Protein AF-A0A843GRY8-F1 (afdb_monomer_lite)

Structure (mmCIF, N/CA/C/O backbone):
data_AF-A0A843GRY8-F1
#
_entry.id   AF-A0A843GRY8-F1
#
loop_
_atom_site.group_PDB
_atom_site.id
_atom_site.type_symbol
_atom_site.label_atom_id
_atom_site.label_alt_id
_atom_site.label_comp_id
_atom_site.label_asym_id
_atom_site.label_entity_id
_atom_site.label_seq_id
_atom_site.pdbx_PDB_ins_code
_atom_site.Cartn_x
_atom_site.Cartn_y
_atom_site.Cartn_z
_atom_site.occupancy
_atom_site.B_iso_or_equiv
_atom_site.auth_seq_id
_atom_site.auth_comp_id
_atom_site.auth_asym_id
_atom_site.auth_atom_id
_atom_site.pdbx_PDB_model_num
ATOM 1 N N . MET A 1 1 ? -7.637 -8.722 -16.854 1.00 56.75 1 MET A N 1
ATOM 2 C CA . MET A 1 1 ? -6.335 -8.047 -16.653 1.00 56.75 1 MET A CA 1
ATOM 3 C C . MET A 1 1 ? -6.270 -7.597 -15.204 1.00 56.75 1 MET A C 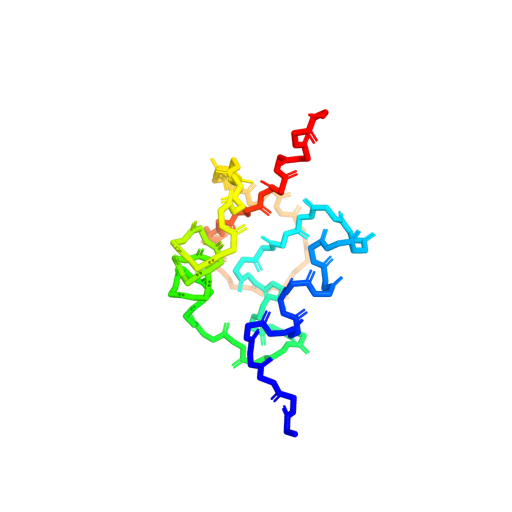1
ATOM 5 O O . MET A 1 1 ? -7.167 -6.880 -14.776 1.00 56.75 1 MET A O 1
ATOM 9 N N . ILE A 1 2 ? -5.293 -8.066 -14.431 1.00 74.25 2 ILE A N 1
ATOM 10 C CA . ILE A 1 2 ? -5.138 -7.651 -13.031 1.00 74.25 2 ILE A CA 1
ATOM 11 C C . ILE A 1 2 ? -4.558 -6.231 -13.031 1.00 74.25 2 ILE A C 1
ATOM 13 O O . ILE A 1 2 ? -3.514 -5.991 -13.630 1.00 74.25 2 ILE A O 1
ATOM 17 N N . THR A 1 3 ? -5.255 -5.276 -12.415 1.00 90.19 3 THR A N 1
ATOM 18 C CA . THR A 1 3 ? -4.797 -3.880 -12.339 1.00 90.19 3 THR A CA 1
ATOM 19 C C . THR A 1 3 ? -4.007 -3.648 -11.055 1.00 90.19 3 THR A C 1
ATOM 21 O O . THR A 1 3 ? -4.274 -4.281 -10.035 1.00 90.19 3 THR A O 1
ATOM 24 N N . GLN A 1 4 ? -3.077 -2.689 -11.066 1.00 91.19 4 GLN A N 1
ATOM 25 C CA . GLN A 1 4 ? -2.339 -2.282 -9.859 1.00 91.19 4 GLN A CA 1
ATOM 26 C C . GLN A 1 4 ? -3.283 -1.883 -8.712 1.00 91.19 4 GLN A C 1
ATOM 28 O O . GLN A 1 4 ? -3.009 -2.171 -7.550 1.00 91.19 4 GLN A O 1
ATOM 33 N N . VAL A 1 5 ? -4.419 -1.264 -9.051 1.00 91.81 5 VAL A N 1
ATOM 34 C CA . VAL A 1 5 ? -5.477 -0.894 -8.102 1.00 91.81 5 VAL A CA 1
ATOM 35 C C . VAL A 1 5 ? -6.105 -2.133 -7.470 1.00 91.81 5 VAL A C 1
ATOM 37 O O . VAL A 1 5 ? -6.208 -2.193 -6.249 1.00 91.81 5 VAL A O 1
ATOM 40 N N . GLY A 1 6 ? -6.457 -3.139 -8.276 1.00 92.00 6 GLY A N 1
ATOM 41 C CA . GLY A 1 6 ? -7.032 -4.392 -7.784 1.00 92.00 6 GLY A CA 1
ATOM 42 C C . GLY A 1 6 ? -6.091 -5.150 -6.845 1.00 92.00 6 GLY A C 1
ATOM 43 O O . GLY A 1 6 ? -6.518 -5.588 -5.784 1.00 92.00 6 GLY A O 1
ATOM 44 N N . VAL A 1 7 ? -4.799 -5.222 -7.178 1.00 93.75 7 VAL A N 1
ATOM 45 C CA . VAL A 1 7 ? -3.792 -5.891 -6.331 1.00 93.75 7 VAL A CA 1
ATOM 46 C C . VAL A 1 7 ? -3.640 -5.197 -4.981 1.00 93.75 7 VAL A C 1
ATOM 48 O O . VAL A 1 7 ? -3.612 -5.845 -3.936 1.00 93.75 7 VAL A O 1
ATOM 51 N N . VAL A 1 8 ? -3.545 -3.865 -4.987 1.00 92.88 8 VAL A N 1
ATOM 52 C CA . VAL A 1 8 ? -3.417 -3.093 -3.745 1.00 92.88 8 VAL A CA 1
ATOM 53 C C . VAL A 1 8 ? -4.693 -3.192 -2.919 1.00 92.88 8 VAL A C 1
ATOM 55 O O . VAL A 1 8 ? -4.602 -3.334 -1.703 1.00 92.88 8 VAL A O 1
ATOM 58 N N . ARG A 1 9 ? -5.867 -3.175 -3.556 1.00 92.19 9 ARG A N 1
ATOM 59 C CA . ARG A 1 9 ? -7.150 -3.377 -2.881 1.00 92.19 9 ARG A CA 1
ATOM 60 C C . ARG A 1 9 ? -7.220 -4.740 -2.195 1.00 92.19 9 ARG A C 1
ATOM 62 O O . ARG A 1 9 ? -7.483 -4.774 -1.001 1.00 92.19 9 ARG A O 1
ATOM 69 N N . GLU A 1 10 ? -6.916 -5.827 -2.901 1.00 92.38 10 GLU A N 1
ATOM 70 C CA . GLU A 1 10 ? -6.921 -7.179 -2.321 1.00 92.38 10 GLU A CA 1
ATOM 71 C C . GLU A 1 10 ? -5.945 -7.280 -1.139 1.00 92.38 10 GLU A C 1
ATOM 73 O O . GLU A 1 10 ? -6.279 -7.798 -0.071 1.00 92.38 10 GLU A O 1
ATOM 78 N N . HIS A 1 11 ? -4.743 -6.712 -1.286 1.00 93.62 11 HIS A N 1
ATOM 79 C CA . HIS A 1 11 ? -3.774 -6.658 -0.196 1.00 93.62 11 HIS A CA 1
ATOM 80 C C . HIS A 1 11 ? -4.322 -5.903 1.022 1.00 93.62 11 HIS A C 1
ATOM 82 O O . HIS A 1 11 ? -4.175 -6.357 2.155 1.00 93.62 11 HIS A O 1
ATOM 88 N N . LEU A 1 12 ? -4.952 -4.749 0.806 1.00 91.75 12 LEU A N 1
ATOM 89 C CA . LEU A 1 12 ? -5.539 -3.939 1.871 1.00 91.75 12 LEU A CA 1
ATOM 90 C C . LEU A 1 12 ? -6.730 -4.631 2.539 1.00 91.75 12 LEU A C 1
ATOM 92 O O . LEU A 1 12 ? -6.854 -4.562 3.757 1.00 91.75 12 LEU A O 1
ATOM 96 N N . GLU A 1 13 ? -7.577 -5.323 1.782 1.00 90.25 13 GLU A N 1
ATOM 97 C CA . GLU A 1 13 ? -8.697 -6.097 2.326 1.00 90.25 13 GLU A CA 1
ATOM 98 C C . GLU A 1 13 ? -8.201 -7.262 3.197 1.00 90.25 13 GLU A C 1
ATOM 100 O O . GLU A 1 13 ? -8.778 -7.525 4.256 1.00 90.25 13 GLU A O 1
ATOM 105 N N . ARG A 1 14 ? -7.096 -7.908 2.795 1.00 92.00 14 ARG A N 1
ATOM 106 C CA . ARG A 1 14 ? -6.509 -9.063 3.489 1.00 92.00 14 ARG A CA 1
ATOM 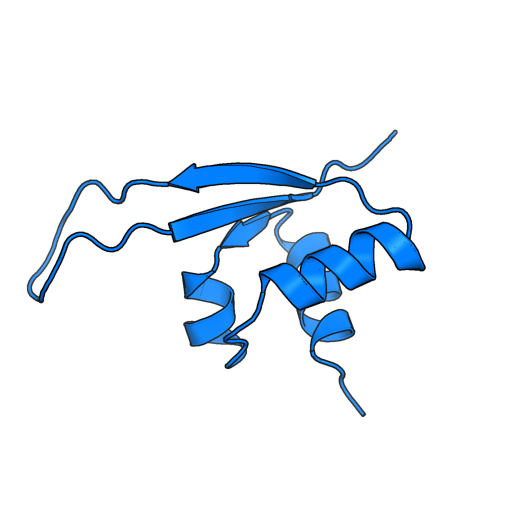107 C C . ARG A 1 14 ? -5.654 -8.698 4.704 1.00 92.00 14 ARG A C 1
ATOM 109 O O . ARG A 1 14 ? -5.735 -9.373 5.724 1.00 92.00 14 ARG A O 1
ATOM 116 N N . PHE A 1 15 ? -4.811 -7.671 4.596 1.00 93.00 15 PHE A N 1
ATOM 117 C CA . PHE A 1 15 ? -3.816 -7.315 5.619 1.00 93.00 15 PHE A CA 1
ATOM 118 C C . PHE A 1 15 ? -4.133 -6.009 6.362 1.00 93.00 15 PHE A C 1
ATOM 120 O O . PHE A 1 15 ? -3.465 -5.679 7.342 1.00 93.00 15 PHE A O 1
ATOM 127 N N . GLY A 1 16 ? -5.107 -5.225 5.893 1.00 91.75 16 GLY A N 1
ATOM 128 C CA . GLY A 1 16 ? -5.531 -3.960 6.506 1.00 91.75 16 GLY A CA 1
ATOM 129 C C . GLY A 1 16 ? -4.558 -2.792 6.323 1.00 91.75 16 GLY A C 1
ATOM 130 O O . GLY A 1 16 ? -4.889 -1.654 6.646 1.00 91.75 16 GLY A O 1
ATOM 131 N N . SER A 1 17 ? -3.347 -3.023 5.815 1.00 93.56 17 SER A N 1
ATOM 132 C CA . SER A 1 17 ? -2.376 -1.958 5.574 1.00 93.56 17 SER A CA 1
ATOM 133 C C . SER A 1 17 ? -1.328 -2.355 4.545 1.00 93.56 17 SER A C 1
ATOM 135 O O . SER A 1 17 ? -1.065 -3.536 4.355 1.00 93.56 17 SER A O 1
ATOM 137 N N . ILE A 1 18 ? -0.715 -1.362 3.905 1.00 93.62 18 ILE A N 1
ATOM 138 C CA . ILE A 1 18 ? 0.374 -1.560 2.948 1.00 93.62 18 ILE A CA 1
ATOM 139 C C . ILE A 1 18 ? 1.410 -0.446 3.081 1.00 93.62 18 ILE A C 1
ATOM 141 O O . ILE A 1 18 ? 1.081 0.739 3.210 1.00 93.62 18 ILE A O 1
ATOM 145 N N . THR A 1 19 ? 2.690 -0.809 3.045 1.00 92.31 19 THR A N 1
ATOM 146 C CA . THR A 1 19 ? 3.785 0.167 2.984 1.00 92.31 19 THR A CA 1
ATOM 147 C C . THR A 1 19 ? 4.245 0.421 1.551 1.00 92.31 19 THR A C 1
ATOM 149 O O . THR A 1 19 ? 4.191 -0.461 0.696 1.00 92.31 19 THR A O 1
ATOM 152 N N . SER A 1 20 ? 4.790 1.613 1.280 1.00 88.31 20 SER A N 1
ATOM 153 C CA . SER A 1 20 ? 5.417 1.907 -0.021 1.00 88.31 20 SER A CA 1
ATOM 154 C C . SER A 1 20 ? 6.539 0.923 -0.365 1.00 88.31 20 SER A C 1
ATOM 156 O O . SER A 1 20 ? 6.753 0.632 -1.534 1.00 88.31 20 SER A O 1
ATOM 158 N N . LEU A 1 21 ? 7.241 0.386 0.639 1.00 86.75 21 LEU A N 1
ATOM 159 C CA . LEU A 1 21 ? 8.266 -0.631 0.413 1.00 86.75 21 LEU A CA 1
ATOM 160 C C . LEU A 1 21 ? 7.663 -1.961 -0.039 1.00 86.75 21 LEU A C 1
ATOM 162 O O . LEU A 1 21 ? 8.198 -2.586 -0.948 1.00 86.75 21 LEU A O 1
ATOM 166 N N . GLU A 1 22 ? 6.583 -2.402 0.601 1.00 90.19 22 GLU A N 1
ATOM 167 C CA . GLU A 1 22 ? 5.897 -3.636 0.223 1.00 90.19 22 GLU A CA 1
ATOM 168 C C . GLU A 1 22 ? 5.267 -3.532 -1.156 1.00 90.19 22 GLU A C 1
ATOM 170 O O . GLU A 1 22 ? 5.393 -4.471 -1.932 1.00 90.19 22 GLU A O 1
ATOM 175 N N . ALA A 1 23 ? 4.674 -2.385 -1.490 1.00 91.44 23 ALA A N 1
ATOM 176 C CA . ALA A 1 23 ? 4.135 -2.139 -2.822 1.00 91.44 23 ALA A CA 1
ATOM 177 C C . ALA A 1 23 ? 5.203 -2.299 -3.916 1.00 91.44 23 ALA A C 1
ATOM 179 O O . ALA A 1 23 ? 4.957 -2.966 -4.917 1.00 91.44 23 ALA A O 1
ATOM 180 N N . ILE A 1 24 ? 6.409 -1.769 -3.687 1.00 89.94 24 ILE A N 1
ATOM 181 C CA . ILE A 1 24 ? 7.537 -1.924 -4.614 1.00 89.94 24 ILE A CA 1
ATOM 182 C C . ILE A 1 24 ? 8.025 -3.378 -4.636 1.00 89.94 24 ILE A C 1
ATOM 184 O O . ILE A 1 24 ? 8.161 -3.968 -5.696 1.00 89.94 24 ILE A O 1
ATOM 188 N N . LYS A 1 25 ? 8.286 -3.981 -3.471 1.00 88.88 25 LYS A N 1
ATOM 189 C CA . LYS A 1 25 ? 8.922 -5.306 -3.396 1.00 88.88 25 LYS A CA 1
ATOM 190 C C . LYS A 1 25 ? 8.021 -6.461 -3.827 1.00 88.88 25 LYS A C 1
ATOM 192 O O . LYS A 1 25 ? 8.527 -7.437 -4.361 1.00 88.88 25 LYS A O 1
ATOM 197 N N . LYS A 1 26 ? 6.728 -6.395 -3.504 1.00 90.44 26 LYS A N 1
ATOM 198 C CA . LYS A 1 26 ? 5.778 -7.494 -3.726 1.00 90.44 26 LYS A CA 1
ATOM 199 C C . LYS A 1 26 ? 5.024 -7.349 -5.046 1.00 90.44 26 LYS A C 1
ATOM 201 O O . LYS A 1 26 ? 4.643 -8.360 -5.620 1.00 90.44 26 LYS A O 1
ATOM 206 N N . TYR A 1 27 ? 4.799 -6.115 -5.504 1.00 91.25 27 TYR A N 1
ATOM 207 C CA . TYR A 1 27 ? 3.886 -5.827 -6.617 1.00 91.25 27 TYR A CA 1
ATOM 208 C C . TYR A 1 27 ? 4.495 -4.952 -7.717 1.00 91.25 27 TYR A C 1
ATOM 210 O O . TYR A 1 27 ? 3.799 -4.622 -8.672 1.00 91.25 27 TYR A O 1
ATOM 218 N N . ASP A 1 28 ? 5.763 -4.551 -7.578 1.00 89.62 28 ASP A N 1
ATOM 219 C CA . ASP A 1 28 ? 6.461 -3.633 -8.487 1.00 89.62 28 ASP A CA 1
ATOM 220 C C . ASP A 1 28 ? 5.733 -2.286 -8.696 1.00 89.62 28 ASP A C 1
ATOM 222 O O . ASP A 1 28 ? 5.797 -1.630 -9.735 1.00 89.62 28 ASP A O 1
ATOM 226 N N . ILE A 1 29 ? 5.006 -1.836 -7.666 1.00 91.94 29 ILE A N 1
ATOM 227 C CA . ILE A 1 29 ? 4.241 -0.586 -7.691 1.00 91.94 29 ILE A CA 1
ATOM 228 C C . ILE A 1 29 ? 5.089 0.535 -7.092 1.00 91.94 29 ILE A C 1
ATOM 230 O O . ILE A 1 29 ? 5.198 0.693 -5.874 1.00 91.94 29 ILE A O 1
ATOM 234 N N . THR A 1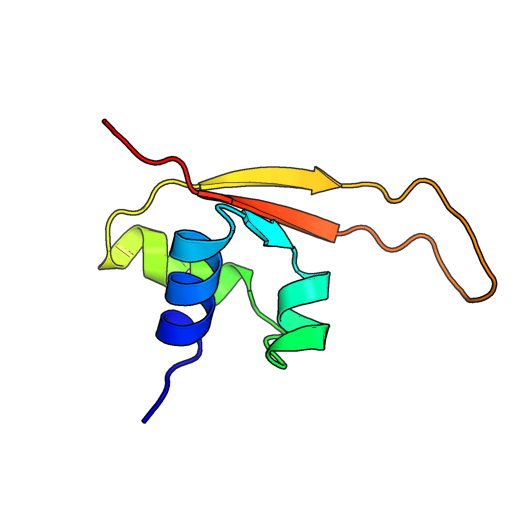 30 ? 5.649 1.376 -7.959 1.00 89.31 30 THR A N 1
ATOM 235 C CA . THR A 1 30 ? 6.491 2.522 -7.571 1.00 89.31 30 THR A CA 1
ATOM 236 C C . THR A 1 30 ? 5.692 3.729 -7.075 1.00 89.31 30 THR A C 1
ATOM 238 O O . THR A 1 30 ? 6.169 4.490 -6.232 1.00 89.31 30 THR A O 1
ATOM 241 N N . ARG A 1 31 ? 4.451 3.904 -7.553 1.00 89.31 31 ARG A N 1
ATOM 242 C CA . ARG A 1 31 ? 3.578 5.050 -7.234 1.00 89.31 31 ARG A CA 1
ATOM 243 C C . ARG A 1 31 ? 2.363 4.633 -6.411 1.00 89.31 31 ARG A C 1
ATOM 245 O O . ARG A 1 31 ? 1.226 4.914 -6.781 1.00 89.31 31 ARG A O 1
ATOM 252 N N . LEU A 1 32 ? 2.601 4.011 -5.255 1.00 91.81 32 LEU A N 1
ATOM 253 C CA . LEU A 1 32 ? 1.526 3.593 -4.346 1.00 91.81 32 LEU A CA 1
ATOM 254 C C . LEU A 1 32 ? 0.564 4.744 -3.997 1.00 91.81 32 LEU A C 1
ATOM 256 O O . LEU A 1 32 ? -0.636 4.531 -3.906 1.00 91.81 32 LEU A O 1
ATOM 260 N N . SER A 1 33 ? 1.058 5.978 -3.858 1.00 92.56 33 SER A N 1
ATOM 261 C CA . SER A 1 33 ? 0.206 7.144 -3.582 1.00 92.56 33 SER A CA 1
ATOM 262 C C . SER A 1 33 ? -0.843 7.413 -4.664 1.00 92.56 33 SER A C 1
ATOM 264 O O . SER A 1 33 ? -1.946 7.824 -4.326 1.00 92.56 33 SER A O 1
ATOM 266 N N . ALA A 1 34 ? -0.526 7.172 -5.940 1.00 93.25 34 ALA A N 1
ATOM 267 C CA . ALA A 1 34 ? -1.484 7.331 -7.034 1.00 93.25 34 ALA A CA 1
ATOM 268 C C . ALA A 1 34 ? -2.572 6.252 -6.972 1.00 93.25 34 ALA A C 1
ATOM 270 O O . ALA A 1 34 ? -3.748 6.545 -7.160 1.00 93.25 34 ALA A O 1
ATOM 271 N N . VAL A 1 35 ? -2.192 5.020 -6.624 1.00 93.94 35 VAL A N 1
ATOM 272 C CA . VAL A 1 35 ? -3.146 3.924 -6.427 1.00 93.94 35 VAL A CA 1
ATOM 273 C C . VAL A 1 35 ? -4.081 4.215 -5.253 1.00 93.94 35 VAL A C 1
ATOM 275 O O . VAL A 1 35 ? -5.292 4.093 -5.395 1.00 93.94 35 VAL A O 1
ATOM 278 N N . ILE A 1 36 ? -3.540 4.675 -4.121 1.00 93.56 36 ILE A N 1
ATOM 279 C CA . ILE A 1 36 ? -4.348 5.082 -2.963 1.00 93.56 36 ILE A CA 1
ATOM 280 C C . ILE A 1 36 ? -5.283 6.240 -3.328 1.00 93.56 36 ILE A C 1
ATOM 282 O O . ILE A 1 36 ? -6.448 6.213 -2.952 1.00 93.56 36 ILE A O 1
ATOM 286 N N . TYR A 1 37 ? -4.815 7.227 -4.099 1.00 94.19 37 TYR A N 1
ATOM 287 C CA . TYR A 1 37 ? -5.663 8.323 -4.573 1.00 94.19 37 TYR A CA 1
ATOM 288 C C . TYR A 1 37 ? -6.870 7.808 -5.371 1.00 94.19 37 TYR A C 1
ATOM 290 O O . TYR A 1 37 ? -7.991 8.243 -5.113 1.00 94.19 37 TYR A O 1
ATOM 298 N N . ILE A 1 38 ? -6.654 6.847 -6.278 1.00 93.31 38 ILE A N 1
ATOM 299 C CA . ILE A 1 38 ? -7.736 6.206 -7.038 1.00 93.31 38 ILE A CA 1
ATOM 300 C C . ILE A 1 38 ? -8.702 5.489 -6.093 1.00 93.31 38 ILE A C 1
ATOM 302 O O . ILE A 1 38 ? -9.903 5.686 -6.213 1.00 93.31 38 ILE A O 1
ATOM 306 N N . LEU A 1 39 ? -8.202 4.709 -5.133 1.00 91.62 39 LEU A N 1
ATOM 307 C CA . LEU A 1 39 ? -9.038 3.979 -4.171 1.00 91.62 39 LEU A CA 1
ATOM 308 C C . LEU A 1 39 ? -9.898 4.914 -3.303 1.00 91.62 39 LEU A C 1
ATOM 310 O O . LEU A 1 39 ? -11.054 4.612 -3.030 1.00 91.62 39 LEU A O 1
ATOM 314 N N . VAL A 1 40 ? -9.368 6.074 -2.910 1.00 93.12 40 VAL A N 1
ATOM 315 C CA . VAL A 1 40 ? -10.128 7.084 -2.156 1.00 93.12 40 VAL A CA 1
ATOM 316 C C . VAL A 1 40 ? -11.231 7.706 -3.013 1.00 93.12 40 VAL A C 1
ATOM 318 O O . VAL A 1 40 ? -12.370 7.800 -2.569 1.00 93.12 40 VAL A O 1
ATOM 321 N N . HIS A 1 41 ? -10.910 8.139 -4.235 1.00 93.00 41 HIS A N 1
ATOM 322 C CA . HIS A 1 41 ? -11.844 8.920 -5.060 1.00 93.00 41 HIS A CA 1
ATOM 323 C C . HIS A 1 41 ? -12.854 8.053 -5.810 1.00 93.00 4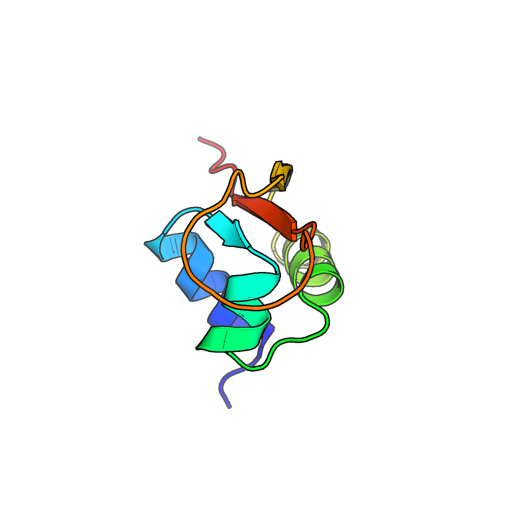1 HIS A C 1
ATOM 325 O O . HIS A 1 41 ? -13.972 8.491 -6.056 1.00 93.00 41 HIS A O 1
ATOM 331 N N . ARG A 1 42 ? -12.455 6.841 -6.201 1.00 90.38 42 ARG A N 1
ATOM 332 C CA . ARG A 1 42 ? -13.297 5.916 -6.959 1.00 90.38 42 ARG A CA 1
ATOM 333 C C . ARG A 1 42 ? -14.121 5.014 -6.048 1.00 90.38 42 ARG A C 1
ATOM 335 O O . ARG A 1 42 ? -15.304 4.840 -6.307 1.00 90.38 42 ARG A O 1
ATOM 342 N N . ASP A 1 43 ? -13.495 4.460 -5.009 1.00 87.06 43 ASP A N 1
ATOM 343 C CA . ASP A 1 43 ? -14.113 3.437 -4.156 1.00 87.06 43 ASP A CA 1
ATOM 344 C C . ASP A 1 43 ? -14.543 3.995 -2.786 1.00 87.06 43 ASP A C 1
ATOM 346 O O . ASP A 1 43 ? -15.095 3.264 -1.969 1.00 87.06 43 ASP A O 1
ATOM 350 N N . GLY A 1 44 ? -14.288 5.281 -2.507 1.00 89.50 44 GLY A N 1
ATOM 351 C CA . GLY A 1 44 ? -14.675 5.929 -1.249 1.00 89.50 44 GLY A CA 1
ATOM 352 C C . GLY A 1 44 ? -13.898 5.441 -0.022 1.00 89.50 44 GLY A C 1
ATOM 353 O O . GLY A 1 44 ? -14.307 5.699 1.110 1.00 89.50 44 GLY A O 1
ATOM 354 N N . LEU A 1 45 ? -12.785 4.726 -0.220 1.00 89.00 45 LEU A N 1
ATOM 355 C CA . LEU A 1 45 ? -12.016 4.138 0.873 1.00 89.00 45 LEU A CA 1
ATOM 356 C C . LEU A 1 45 ? -11.282 5.217 1.675 1.00 89.00 45 LEU A C 1
ATOM 358 O O . LEU A 1 45 ? -10.707 6.155 1.119 1.00 89.00 45 LEU A O 1
ATOM 362 N N . LYS A 1 46 ? -11.250 5.053 2.999 1.00 91.88 46 LYS A N 1
ATOM 363 C CA . LYS A 1 46 ? -10.534 5.949 3.911 1.00 91.88 46 LYS A CA 1
ATOM 364 C C . LYS A 1 46 ? -9.219 5.320 4.344 1.00 91.88 46 LYS A C 1
ATOM 366 O O . LYS A 1 46 ? -9.147 4.129 4.640 1.00 91.88 46 LYS A O 1
ATOM 371 N N . PHE A 1 47 ? -8.166 6.131 4.369 1.00 91.56 47 PHE A N 1
ATOM 372 C CA . PHE A 1 47 ? -6.834 5.673 4.738 1.00 91.56 47 PHE A CA 1
ATOM 373 C C . PHE A 1 47 ? -6.196 6.579 5.772 1.00 91.56 47 PHE A C 1
ATOM 375 O O . PHE A 1 47 ? -6.031 7.782 5.552 1.00 91.56 47 PHE A O 1
ATOM 382 N N . LYS A 1 48 ? -5.682 5.961 6.831 1.00 92.75 48 LYS A N 1
ATOM 383 C CA . LYS A 1 48 ? -4.758 6.608 7.750 1.00 92.75 48 LYS A CA 1
ATOM 384 C C . LYS A 1 48 ? -3.337 6.480 7.218 1.00 92.75 48 LYS A C 1
ATOM 386 O O . LYS A 1 48 ? -2.862 5.392 6.887 1.00 92.75 48 LYS A O 1
ATOM 391 N N . LYS A 1 49 ? -2.640 7.611 7.136 1.00 91.69 49 LYS A N 1
ATOM 392 C CA . LYS A 1 49 ? -1.256 7.681 6.664 1.00 91.69 49 LYS A CA 1
ATOM 393 C C . LYS A 1 49 ? -0.307 7.764 7.849 1.00 91.69 49 LYS A C 1
ATOM 395 O O . LYS A 1 49 ? -0.335 8.734 8.599 1.00 91.69 49 LYS A O 1
ATOM 400 N N . GLU A 1 50 ? 0.591 6.798 7.961 1.00 90.00 50 GLU A N 1
ATOM 401 C CA . GLU A 1 50 ? 1.611 6.768 9.003 1.00 90.00 50 GLU A CA 1
ATOM 402 C C . GLU A 1 50 ? 3.011 6.802 8.386 1.00 90.00 50 GLU A C 1
ATOM 404 O O . GLU A 1 50 ? 3.306 6.125 7.397 1.00 90.00 50 GLU A O 1
ATOM 409 N N . ARG A 1 51 ? 3.896 7.633 8.943 1.00 84.56 51 ARG A N 1
ATOM 410 C CA . ARG A 1 51 ? 5.302 7.674 8.530 1.00 84.56 51 ARG A CA 1
ATOM 411 C C . ARG A 1 51 ? 6.081 6.715 9.411 1.00 84.56 51 ARG A C 1
ATOM 413 O O . ARG A 1 51 ? 6.299 6.999 10.585 1.00 84.56 51 ARG A O 1
ATOM 420 N N . ILE A 1 52 ? 6.530 5.611 8.825 1.00 81.12 52 ILE A N 1
ATOM 421 C CA . ILE A 1 52 ? 7.334 4.631 9.545 1.00 81.12 52 ILE A CA 1
ATOM 422 C C . ILE A 1 52 ? 8.807 4.942 9.331 1.00 81.12 52 ILE A C 1
ATOM 424 O O . ILE A 1 52 ? 9.322 4.998 8.208 1.00 81.12 52 ILE A O 1
ATOM 428 N N . TYR A 1 53 ? 9.494 5.109 10.455 1.00 70.94 53 TYR A N 1
ATOM 429 C CA . TYR A 1 53 ? 10.941 5.167 10.522 1.00 70.94 53 TYR A CA 1
ATOM 430 C C . TYR A 1 53 ? 11.426 3.792 10.956 1.00 70.94 53 TYR A C 1
ATOM 432 O O . TYR A 1 53 ? 11.228 3.395 12.102 1.00 70.94 53 TYR A O 1
ATOM 440 N N . THR A 1 54 ? 12.052 3.043 10.051 1.00 62.78 54 THR A N 1
ATOM 441 C CA . THR A 1 54 ? 12.602 1.742 10.434 1.00 62.78 54 THR A CA 1
ATOM 442 C C . THR A 1 54 ? 13.755 1.951 11.427 1.00 62.78 54 THR A C 1
ATOM 444 O O . THR A 1 54 ? 14.785 2.546 11.091 1.00 62.78 54 THR A O 1
ATOM 447 N N . ARG A 1 55 ? 13.597 1.483 12.672 1.00 55.50 55 ARG A N 1
ATOM 448 C CA . ARG A 1 55 ? 14.700 1.346 13.636 1.00 55.50 55 ARG A CA 1
ATOM 449 C C . ARG A 1 55 ? 15.355 -0.029 13.416 1.00 55.50 55 ARG A C 1
ATOM 451 O O . ARG A 1 55 ? 14.983 -0.992 14.053 1.00 55.50 55 ARG A O 1
ATOM 458 N N . ARG A 1 56 ? 16.266 -0.080 12.431 1.00 57.16 56 ARG A N 1
ATOM 459 C CA . ARG A 1 56 ? 17.449 -0.971 12.256 1.00 57.16 56 ARG A CA 1
ATOM 460 C C . ARG A 1 56 ? 17.382 -2.456 12.720 1.00 57.16 56 ARG A C 1
ATOM 462 O O . ARG A 1 56 ? 17.260 -2.674 13.912 1.00 57.16 56 ARG A O 1
ATOM 469 N N . TRP A 1 57 ? 17.738 -3.421 11.842 1.00 36.66 57 TRP A N 1
ATOM 470 C CA . TRP A 1 57 ? 18.971 -4.257 11.940 1.00 36.66 57 TRP A CA 1
ATOM 471 C C . TRP A 1 57 ? 19.259 -5.116 10.670 1.00 36.66 57 TRP A C 1
ATOM 473 O O . TRP A 1 57 ? 18.348 -5.405 9.906 1.00 36.66 57 TRP A O 1
ATOM 483 N N . PHE A 1 58 ? 20.539 -5.488 10.495 1.00 37.84 58 PHE A N 1
ATOM 484 C CA . PHE A 1 58 ? 21.257 -6.220 9.417 1.00 37.84 58 PHE A CA 1
ATOM 485 C C . PHE A 1 58 ? 21.624 -5.521 8.077 1.00 37.84 58 PHE A C 1
ATOM 487 O O . PHE A 1 58 ? 20.787 -5.177 7.250 1.00 37.84 58 PHE A O 1
ATOM 494 N N . TYR A 1 59 ? 22.943 -5.313 7.926 1.00 42.78 59 TYR A N 1
ATOM 495 C CA . TYR A 1 59 ? 23.786 -5.059 6.744 1.00 42.78 59 TYR A CA 1
ATOM 496 C C . TYR A 1 59 ? 23.107 -4.751 5.392 1.00 42.78 59 TYR A C 1
ATOM 498 O O . TYR A 1 59 ? 22.967 -5.632 4.558 1.00 42.78 59 TYR A O 1
ATOM 506 N N . LEU A 1 60 ? 22.771 -3.481 5.139 1.00 43.16 60 LEU A N 1
ATOM 507 C CA . LEU A 1 60 ? 23.130 -2.706 3.932 1.00 43.16 60 LEU A CA 1
ATOM 508 C C . LEU A 1 60 ? 22.328 -1.389 3.912 1.00 43.16 60 LEU A C 1
ATOM 510 O O . LEU A 1 60 ? 21.104 -1.380 3.914 1.00 43.16 60 LEU A O 1
ATOM 514 N N . PHE A 1 61 ? 23.055 -0.275 3.840 1.00 42.56 61 PHE A N 1
ATOM 515 C CA . PHE A 1 61 ? 22.668 0.993 3.211 1.00 42.56 61 PHE A CA 1
ATOM 516 C C . PHE A 1 61 ? 21.337 1.697 3.581 1.00 42.56 61 PHE A C 1
ATOM 518 O O . PHE A 1 61 ? 20.248 1.350 3.133 1.00 42.56 61 PHE A O 1
ATOM 525 N N . ARG A 1 62 ? 21.522 2.876 4.204 1.00 52.94 62 ARG A N 1
ATOM 526 C CA . ARG A 1 62 ? 20.626 4.054 4.273 1.00 52.94 62 ARG A CA 1
ATOM 527 C C . ARG A 1 62 ? 19.312 3.880 5.051 1.00 52.94 62 ARG A C 1
ATOM 529 O O . ARG A 1 62 ? 18.485 3.024 4.768 1.00 52.94 62 ARG A O 1
ATOM 536 N N . ARG A 1 63 ? 19.066 4.800 5.998 1.00 53.59 63 ARG A N 1
ATOM 537 C CA . ARG A 1 63 ? 17.754 4.992 6.645 1.00 53.59 63 ARG A CA 1
ATOM 538 C C . ARG A 1 63 ? 16.706 5.263 5.561 1.00 53.59 63 ARG A C 1
ATOM 540 O O . ARG A 1 63 ? 16.610 6.387 5.073 1.00 53.59 63 ARG A O 1
ATOM 547 N N . LYS A 1 64 ? 15.931 4.256 5.167 1.00 61.34 64 LYS A N 1
ATOM 548 C CA . LYS A 1 64 ? 14.823 4.456 4.236 1.00 61.34 64 LYS A CA 1
ATOM 549 C C . LYS A 1 64 ? 13.576 4.847 5.028 1.00 61.34 64 LYS A C 1
ATOM 551 O O . LYS A 1 64 ? 13.172 4.159 5.963 1.00 61.34 64 LYS A O 1
ATOM 556 N N . LYS A 1 65 ? 13.025 6.011 4.685 1.00 70.00 65 LYS A N 1
ATOM 557 C CA . LYS A 1 65 ? 11.744 6.503 5.195 1.00 70.00 65 LYS A CA 1
ATOM 558 C C . LYS A 1 65 ? 10.654 5.875 4.337 1.00 70.00 65 LYS A C 1
ATOM 560 O O . LYS A 1 65 ? 10.727 5.979 3.114 1.00 70.00 65 LYS A O 1
ATOM 565 N N . PHE A 1 66 ? 9.661 5.253 4.960 1.00 81.56 66 PHE A N 1
ATOM 566 C CA . PHE A 1 66 ? 8.536 4.673 4.237 1.00 81.56 66 PHE A CA 1
ATOM 567 C C . PHE A 1 66 ? 7.221 5.226 4.759 1.00 81.56 66 PHE A C 1
ATOM 569 O O . PHE A 1 66 ? 7.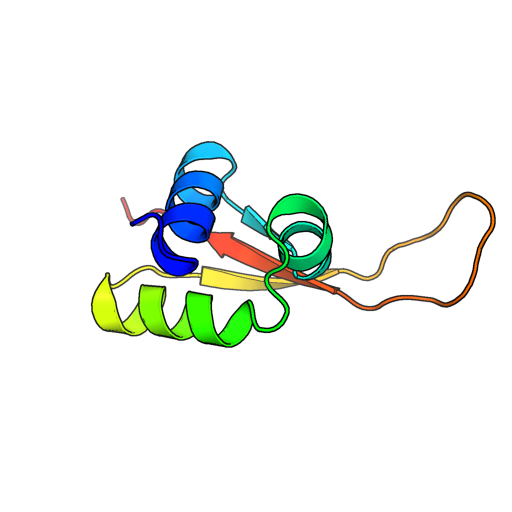094 5.614 5.921 1.00 81.56 66 PHE A O 1
ATOM 576 N N . VAL A 1 67 ? 6.238 5.264 3.870 1.00 86.94 67 VAL A N 1
ATOM 577 C CA . VAL A 1 67 ? 4.865 5.602 4.215 1.00 86.94 67 VAL A CA 1
ATOM 578 C C . VAL A 1 67 ? 4.077 4.305 4.311 1.00 86.94 67 VAL A C 1
ATOM 580 O O . VAL A 1 67 ? 4.177 3.458 3.421 1.00 86.94 67 VAL A O 1
ATOM 583 N N . LYS A 1 68 ? 3.305 4.164 5.383 1.00 90.88 68 LYS A N 1
ATOM 584 C CA . LYS A 1 68 ? 2.302 3.122 5.560 1.00 90.88 68 LYS A CA 1
ATOM 585 C C . LYS A 1 68 ? 0.920 3.731 5.370 1.00 90.88 68 LYS A C 1
ATOM 587 O O . LYS A 1 68 ? 0.632 4.792 5.923 1.00 90.88 68 LYS A O 1
ATOM 592 N N . TYR A 1 69 ? 0.094 3.061 4.584 1.00 92.50 69 TYR A N 1
ATOM 593 C CA . TYR A 1 69 ? -1.323 3.362 4.440 1.00 92.50 69 TYR A CA 1
ATOM 594 C C . TYR A 1 69 ? -2.098 2.259 5.145 1.00 92.50 69 TYR A C 1
ATOM 596 O O . TYR A 1 69 ? -1.873 1.081 4.873 1.00 92.50 69 TYR A O 1
ATOM 60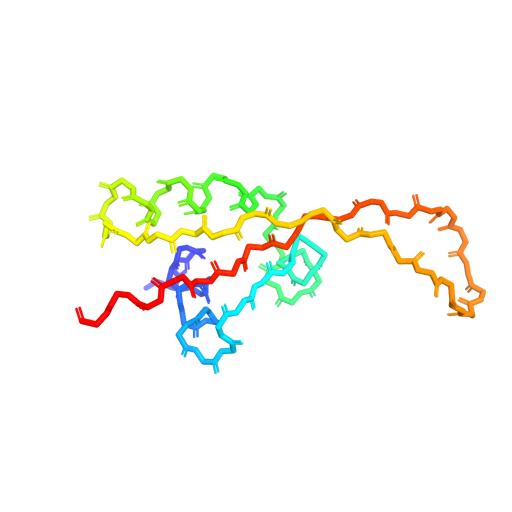4 N N . ILE A 1 70 ? -2.954 2.640 6.082 1.00 92.56 70 ILE A N 1
ATOM 605 C CA . ILE A 1 70 ? -3.791 1.735 6.867 1.00 92.56 70 ILE A CA 1
ATOM 606 C C . ILE A 1 70 ? -5.225 1.981 6.422 1.00 92.56 70 ILE A C 1
ATOM 608 O O . ILE A 1 70 ? -5.660 3.131 6.416 1.00 92.56 70 ILE A O 1
ATOM 612 N N . LEU A 1 71 ? -5.918 0.927 6.002 1.00 91.88 71 LEU A N 1
ATOM 613 C CA . LEU A 1 71 ? -7.310 1.011 5.588 1.00 91.88 71 LEU A CA 1
ATOM 614 C C . LEU A 1 71 ? -8.188 1.187 6.827 1.00 91.88 71 LEU A C 1
ATOM 616 O O . LEU A 1 71 ? -8.177 0.344 7.723 1.00 91.88 71 LEU A O 1
ATOM 620 N N . GLU A 1 72 ? -8.953 2.271 6.865 1.00 89.38 72 GLU A N 1
ATOM 621 C CA . GLU A 1 72 ? -9.990 2.468 7.870 1.00 89.38 72 GLU A CA 1
ATOM 622 C C . GLU A 1 72 ? -11.258 1.793 7.350 1.00 89.38 72 GLU A C 1
ATOM 624 O O . GLU A 1 72 ? -11.897 2.279 6.416 1.00 89.38 72 GLU A O 1
ATOM 629 N N . LYS A 1 73 ? -11.595 0.631 7.915 1.00 75.69 73 LYS A N 1
ATOM 630 C CA . LYS A 1 73 ? -12.912 0.034 7.697 1.00 75.69 73 LYS A CA 1
ATOM 631 C C . LYS A 1 73 ? -13.907 0.892 8.474 1.00 75.69 73 LYS A C 1
ATOM 633 O O . LYS A 1 73 ? -13.867 0.898 9.699 1.00 75.69 73 LYS A O 1
ATOM 638 N N . GLY A 1 74 ? -14.710 1.673 7.756 1.00 64.06 74 GLY A N 1
ATOM 639 C CA . GLY A 1 74 ? -15.917 2.246 8.339 1.00 64.06 74 GLY A CA 1
ATOM 640 C C . GLY A 1 74 ? -16.851 1.102 8.723 1.00 64.06 74 GLY A C 1
ATOM 641 O O . GLY A 1 74 ? -17.000 0.172 7.928 1.00 64.06 74 GLY A O 1
ATOM 642 N N . GLU A 1 75 ? -17.369 1.152 9.949 1.00 43.31 75 GLU A N 1
ATOM 643 C CA . GLU A 1 75 ? -18.526 0.359 10.390 1.00 43.31 75 GLU A CA 1
ATOM 644 C C . GLU A 1 75 ? -19.724 0.535 9.450 1.00 43.31 75 GLU A C 1
ATOM 646 O O . GLU A 1 75 ? -19.908 1.663 8.927 1.00 43.31 75 GLU A O 1
#

Secondary structure (DSSP, 8-state):
---HHHHHHHHHHHHSEEEHHHHHHHH--S-HHHHHHHHHHHH--EEEEEEEE----SS-----EEEEEEEE---

Foldseek 3Di:
DQDLLNVVVVVCVVPQKDKCVCSCPVPVDNCVVVSVVCCCPPVVWDWDKDWDFDPDDDDDDDRDIMIMIGTDDDD

Sequence (75 aa):
MITQVGVVREHLERFGSITSLEAIKKYDITRLSAVIYILVHRDGLKFKKERIYTRRWFYLFRRKKFVKYILEKGE

Radius of gyration: 13.18 Å; chains: 1; bounding box: 42×18×30 Å

pLDDT: mean 82.43, std 16.37, range [36.66, 94.19]